Protein AF-A0A370X776-F1 (afdb_monomer)

Foldseek 3Di:
DDDDDDDDDDDDDDDDDDDDDDDDDDPDDPPPPPPDPPPPVAFLKQKEKEKEWAPPLADPVLQVVLQVVVLVVCCVLRVHDSVSYHYHYDHDYQQPDDAPRHGDGAIEIEIEIAPDDDPVSVVVVQVVCVVSRCVSRVDDPSRYYYYYDHDHQQGDDDPRDRGDDGDD

Solvent-accessible surface area (backbone atoms only — not comparable to full-atom values): 10683 Å² total; per-residue (Å²): 135,86,86,84,83,89,82,91,83,84,88,89,81,90,77,88,81,93,79,82,88,88,82,92,80,80,89,73,81,75,82,69,81,72,73,71,77,76,75,88,75,67,60,82,63,59,37,39,37,41,36,40,34,35,63,78,59,60,52,74,68,53,47,54,52,50,42,53,49,52,27,53,50,48,20,65,75,73,72,36,67,50,89,44,49,42,73,45,80,46,70,43,60,85,78,75,30,62,50,99,87,39,76,37,79,38,34,39,39,40,36,36,36,58,46,76,73,54,70,67,58,52,52,55,49,51,56,52,49,46,55,55,52,35,69,70,54,68,54,55,77,92,38,56,47,76,47,78,45,70,40,55,27,89,76,36,73,55,98,92,38,71,39,68,75,60,74,132

Radius of gyration: 28.21 Å; Cα contacts (8 Å, |Δi|>4): 209; chains: 1; bounding box: 45×65×86 Å

pLDDT: mean 79.6, std 25.47, range [28.72, 98.75]

InterPro domains:
  IPR014347 Tautomerase/MIF superfamily [G3DSA:3.30.429.10] (48-162)
  IPR014347 Tautomerase/MIF superfamily [SSF55331] (51-154)
  IPR028116 Tautomerase, cis-CaaD-like [PF14832] (47-164)

Mean predicted aligned error: 13.12 Å

Structure (mmCIF, N/CA/C/O backbone):
data_AF-A0A370X776-F1
#
_entry.id   AF-A0A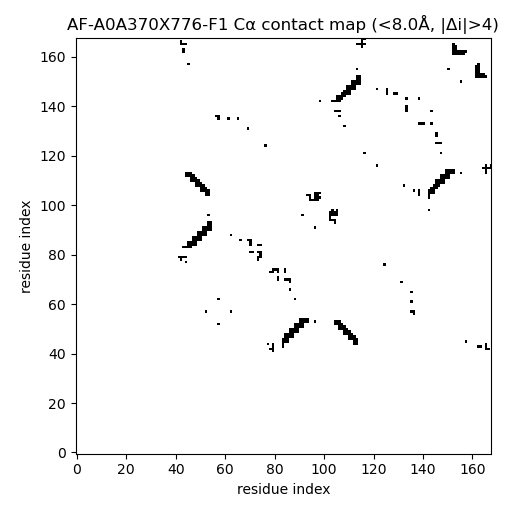370X776-F1
#
loop_
_atom_site.group_PDB
_atom_site.id
_atom_site.type_symbol
_atom_site.label_atom_id
_atom_site.label_alt_id
_atom_site.label_comp_id
_atom_site.label_asym_id
_atom_site.label_entity_id
_atom_site.label_seq_id
_atom_site.pdbx_PDB_ins_code
_atom_site.Cartn_x
_atom_site.Cartn_y
_atom_site.Cartn_z
_atom_site.occupancy
_atom_site.B_iso_or_equiv
_atom_site.auth_seq_id
_atom_site.auth_comp_id
_atom_site.auth_asym_id
_atom_site.auth_atom_id
_atom_site.pdbx_PDB_model_num
ATOM 1 N N . MET A 1 1 ? -25.642 -49.423 -23.364 1.00 42.34 1 MET A N 1
ATOM 2 C CA . MET A 1 1 ? -24.727 -50.567 -23.597 1.00 42.34 1 MET A CA 1
ATOM 3 C C . MET A 1 1 ? -24.922 -51.006 -25.042 1.00 42.34 1 MET A C 1
ATOM 5 O O . MET A 1 1 ? -26.083 -51.057 -25.430 1.00 42.34 1 MET A O 1
ATOM 9 N N . PRO A 1 2 ? -23.863 -51.198 -25.851 1.00 43.47 2 PRO A N 1
ATOM 10 C CA . PRO A 1 2 ? -22.648 -51.926 -25.489 1.00 43.47 2 PRO A CA 1
ATOM 11 C C . PRO A 1 2 ? -21.335 -51.132 -25.610 1.00 43.47 2 PRO A C 1
ATOM 13 O O . PRO A 1 2 ? -21.214 -50.166 -26.357 1.00 43.47 2 PRO A O 1
ATOM 16 N N . SER A 1 3 ? -20.369 -51.598 -24.825 1.00 38.94 3 SER A N 1
ATOM 17 C CA . SER A 1 3 ? -18.932 -51.312 -24.856 1.00 38.94 3 SER A CA 1
ATOM 18 C C . SER A 1 3 ? -18.238 -52.194 -25.902 1.00 38.94 3 SER A C 1
ATOM 20 O O . SER A 1 3 ? -18.734 -53.289 -26.114 1.00 38.94 3 SER A O 1
ATOM 22 N N . PHE A 1 4 ? -17.102 -51.768 -26.472 1.00 33.69 4 PHE A N 1
ATOM 23 C CA . PHE A 1 4 ? -15.927 -52.578 -26.904 1.00 33.69 4 PHE A CA 1
ATOM 24 C C . PHE A 1 4 ? -14.888 -51.593 -27.498 1.00 33.69 4 PHE A C 1
ATOM 26 O O . PHE A 1 4 ? -15.158 -50.943 -28.499 1.00 33.69 4 PHE A O 1
ATOM 33 N N . ILE A 1 5 ? -13.883 -51.146 -26.736 1.00 35.91 5 ILE A N 1
ATOM 34 C CA . ILE A 1 5 ? -12.495 -51.659 -26.633 1.00 35.91 5 ILE A CA 1
ATOM 35 C C . ILE A 1 5 ? -11.731 -51.742 -27.974 1.00 35.91 5 ILE A C 1
ATOM 37 O O . ILE A 1 5 ? -11.912 -52.662 -28.760 1.00 35.91 5 ILE A O 1
ATOM 41 N N . SER A 1 6 ? -10.848 -50.748 -28.147 1.00 40.94 6 SER A N 1
ATOM 42 C CA . SER A 1 6 ? -9.438 -50.780 -28.591 1.00 40.94 6 SER A CA 1
ATOM 43 C C . SER A 1 6 ? -8.870 -52.050 -29.245 1.00 40.94 6 SER A C 1
ATOM 45 O O . SER A 1 6 ? -8.855 -53.116 -28.636 1.00 40.94 6 SER A O 1
ATOM 47 N N . SER A 1 7 ? -8.201 -51.868 -30.391 1.00 35.97 7 SER A N 1
ATOM 48 C CA . S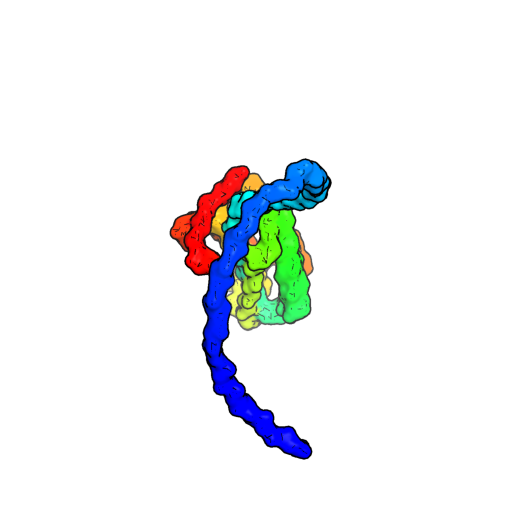ER A 1 7 ? -6.968 -52.596 -30.721 1.00 35.97 7 SER A CA 1
ATOM 49 C C . SER A 1 7 ? -6.197 -51.880 -31.835 1.00 35.97 7 SER A C 1
ATOM 51 O O . SER A 1 7 ? -6.649 -51.801 -32.974 1.00 35.97 7 SER A O 1
ATOM 53 N N . SER A 1 8 ? -5.005 -51.401 -31.495 1.00 44.62 8 SER A N 1
ATOM 54 C CA . SER A 1 8 ? -3.932 -50.962 -32.389 1.00 44.62 8 SER A CA 1
ATOM 55 C C . SER A 1 8 ? -3.355 -52.109 -33.236 1.00 44.62 8 SER A C 1
ATOM 57 O O . SER A 1 8 ? -3.397 -53.266 -32.818 1.00 44.62 8 SER A O 1
ATOM 59 N N . ARG A 1 9 ? -2.810 -51.758 -34.412 1.00 42.00 9 ARG A N 1
ATOM 60 C CA . ARG A 1 9 ? -1.732 -52.404 -35.206 1.00 42.00 9 ARG A CA 1
ATOM 61 C C . ARG A 1 9 ? -1.514 -51.497 -36.432 1.00 42.00 9 ARG A C 1
ATOM 63 O O . ARG A 1 9 ? -2.424 -51.352 -37.234 1.00 42.00 9 ARG A O 1
ATOM 70 N N . ASP A 1 10 ? -0.555 -50.584 -36.450 1.00 36.06 10 ASP A N 1
ATOM 71 C CA . ASP A 1 10 ? 0.900 -50.716 -36.582 1.00 36.06 10 ASP A CA 1
ATOM 72 C C . ASP A 1 10 ? 1.411 -50.949 -38.024 1.00 36.06 10 ASP A C 1
ATOM 74 O O . ASP A 1 10 ? 0.998 -51.875 -38.715 1.00 36.06 10 ASP A O 1
ATOM 78 N N . CYS A 1 11 ? 2.337 -50.057 -38.391 1.00 30.44 11 CYS A N 1
ATOM 79 C CA . CYS A 1 11 ? 3.413 -50.092 -39.386 1.00 30.44 11 CYS A CA 1
ATOM 80 C C . CYS A 1 11 ? 3.188 -50.427 -40.880 1.00 30.44 11 CYS A C 1
ATOM 82 O O . CYS A 1 11 ? 2.871 -51.546 -41.269 1.00 30.44 11 CYS A O 1
ATOM 84 N N . SER A 1 12 ? 3.662 -49.483 -41.711 1.00 32.06 12 SER A N 1
ATOM 85 C CA . SER A 1 12 ? 4.780 -49.623 -42.680 1.00 32.06 12 SER A CA 1
ATOM 86 C C . SER A 1 12 ? 4.450 -49.198 -44.117 1.00 32.06 12 SER A C 1
ATOM 88 O O . SER A 1 12 ? 3.421 -49.558 -44.675 1.00 32.06 12 SER A O 1
ATOM 90 N N . GLY A 1 13 ? 5.346 -48.413 -44.731 1.00 30.58 13 GLY A N 1
ATOM 91 C CA . GLY A 1 13 ? 5.191 -48.004 -46.130 1.00 30.58 13 GLY A CA 1
ATOM 92 C C . GLY A 1 13 ? 6.121 -46.887 -46.589 1.00 30.58 13 GLY A C 1
ATOM 93 O O . GLY A 1 13 ? 5.672 -45.848 -47.055 1.00 30.58 13 GLY A O 1
ATOM 94 N N . TRP A 1 14 ? 7.425 -47.099 -46.437 1.00 30.67 14 TRP A N 1
ATOM 95 C CA . TRP A 1 14 ? 8.496 -46.341 -47.085 1.00 30.67 14 TRP A CA 1
ATOM 96 C C . TRP A 1 14 ? 8.320 -46.382 -48.615 1.00 30.67 14 TRP A C 1
ATOM 98 O O . TRP A 1 14 ? 8.200 -47.479 -49.162 1.00 30.67 14 TRP A O 1
ATOM 108 N N . GLN A 1 15 ? 8.382 -45.235 -49.304 1.00 33.53 15 GLN A N 1
ATOM 109 C CA . GLN A 1 15 ? 9.176 -45.096 -50.532 1.00 33.53 15 GLN A CA 1
ATOM 110 C C . GLN A 1 15 ? 9.234 -43.660 -51.069 1.00 33.53 15 GLN A C 1
ATOM 112 O O . GLN A 1 15 ? 8.247 -42.955 -51.255 1.00 33.53 15 GLN A O 1
ATOM 117 N N . SER A 1 16 ? 10.480 -43.287 -51.329 1.00 39.81 16 SER A N 1
ATOM 118 C CA . SER A 1 16 ? 10.999 -42.220 -52.173 1.00 39.81 16 SER A CA 1
ATOM 119 C C . SER A 1 16 ? 10.200 -41.941 -53.448 1.00 39.81 16 SER A C 1
ATOM 121 O O . SER A 1 16 ? 9.843 -42.887 -54.143 1.00 39.81 16 SER A O 1
ATOM 123 N N . SER A 1 17 ? 10.102 -40.668 -53.854 1.00 35.53 17 SER A N 1
ATOM 124 C CA . SER A 1 17 ? 10.410 -40.240 -55.231 1.00 35.53 17 SER A CA 1
ATOM 125 C C . SER A 1 17 ? 10.428 -38.719 -55.372 1.00 35.53 17 SER A C 1
ATOM 127 O O . SER A 1 17 ? 9.421 -38.022 -55.401 1.00 35.53 17 SER A O 1
ATOM 129 N N . ARG A 1 18 ? 11.662 -38.249 -55.486 1.00 34.72 18 ARG A N 1
ATOM 130 C CA . ARG A 1 18 ? 12.161 -37.002 -56.055 1.00 34.72 18 ARG A CA 1
ATOM 131 C C . ARG A 1 18 ? 11.404 -36.582 -57.331 1.00 34.72 18 ARG A C 1
ATOM 133 O O . ARG A 1 18 ? 11.539 -37.244 -58.351 1.00 34.72 18 ARG A O 1
ATOM 140 N N . TRP A 1 19 ? 10.756 -35.418 -57.315 1.00 31.00 19 TRP A N 1
ATOM 141 C CA . TRP A 1 19 ? 10.478 -34.635 -58.526 1.00 31.00 19 TRP A CA 1
ATOM 142 C C . TRP A 1 19 ? 10.981 -33.204 -58.323 1.00 31.00 19 TRP A C 1
ATOM 144 O O . TRP A 1 19 ? 10.645 -32.534 -57.349 1.00 31.00 19 TRP A O 1
ATOM 154 N N . ARG A 1 20 ? 11.878 -32.768 -59.214 1.00 33.84 20 ARG A N 1
ATOM 155 C CA . ARG A 1 20 ? 12.442 -31.413 -59.241 1.00 33.84 20 ARG A CA 1
ATOM 156 C C . ARG A 1 20 ? 11.493 -30.460 -59.974 1.00 33.84 20 ARG A C 1
ATOM 158 O O . ARG A 1 20 ? 10.957 -30.816 -61.012 1.00 33.84 20 ARG A O 1
ATOM 165 N N . CYS A 1 21 ? 11.392 -29.251 -59.416 1.00 29.75 21 CYS A N 1
ATOM 166 C CA . CYS A 1 21 ? 11.245 -27.926 -60.041 1.00 29.75 21 CYS A CA 1
ATOM 167 C C . CYS A 1 21 ? 10.717 -27.843 -61.484 1.00 29.75 21 CYS A C 1
ATOM 169 O O . CYS A 1 21 ? 11.444 -28.225 -62.392 1.00 29.75 21 CYS A O 1
ATOM 171 N N . TRP A 1 22 ? 9.628 -27.089 -61.695 1.00 28.72 22 TRP A N 1
ATOM 172 C CA . TRP A 1 22 ? 9.686 -25.732 -62.276 1.00 28.72 22 TRP A CA 1
ATOM 173 C C . TRP A 1 22 ? 8.299 -25.063 -62.234 1.00 28.72 22 TRP A C 1
ATOM 175 O O . TRP A 1 22 ? 7.385 -25.507 -62.913 1.00 28.72 22 TRP A O 1
ATOM 185 N N . CYS A 1 23 ? 8.141 -23.988 -61.458 1.00 30.25 23 CYS A N 1
ATOM 186 C CA . CYS A 1 23 ? 7.296 -22.855 -61.852 1.00 30.25 23 CYS A CA 1
ATOM 187 C C . CYS A 1 23 ? 7.657 -21.638 -60.990 1.00 30.25 23 CYS A C 1
ATOM 189 O O . CYS A 1 23 ? 7.127 -21.418 -59.903 1.00 30.25 23 CYS A O 1
ATOM 191 N N . ARG A 1 24 ? 8.628 -20.853 -61.475 1.00 39.25 24 ARG A N 1
ATOM 192 C CA . ARG A 1 24 ? 8.784 -19.452 -61.077 1.00 39.25 24 ARG A CA 1
ATOM 193 C C . ARG A 1 24 ? 7.653 -18.674 -61.727 1.00 39.25 24 ARG A C 1
ATOM 195 O O . ARG A 1 24 ? 7.664 -18.527 -62.943 1.00 39.25 24 ARG A O 1
ATOM 202 N N . SER A 1 25 ? 6.733 -18.154 -60.929 1.00 40.53 25 SER A N 1
ATOM 203 C CA . SER A 1 25 ? 6.156 -16.806 -61.053 1.00 40.53 25 SER A CA 1
ATOM 204 C C . SER A 1 25 ? 4.945 -16.706 -60.125 1.00 40.53 25 SER A C 1
ATOM 206 O O . SER A 1 25 ? 4.133 -17.618 -60.075 1.00 40.53 25 SER A O 1
ATOM 208 N N . HIS A 1 26 ? 4.844 -15.586 -59.405 1.00 33.06 26 HIS A N 1
ATOM 209 C CA . HIS A 1 26 ? 3.796 -15.241 -58.428 1.00 33.06 26 HIS A CA 1
ATOM 210 C C . HIS A 1 26 ? 3.993 -15.746 -56.991 1.00 33.06 26 HIS A C 1
ATOM 212 O O . HIS A 1 26 ? 3.108 -16.330 -56.377 1.00 33.06 26 HIS A O 1
ATOM 218 N N . CYS A 1 27 ? 5.128 -15.379 -56.385 1.00 34.38 27 CYS A N 1
ATOM 219 C CA . CYS A 1 27 ? 5.165 -15.159 -54.937 1.00 34.38 27 CYS A CA 1
ATOM 220 C C . CYS A 1 27 ? 4.479 -13.809 -54.658 1.00 34.38 27 CYS A C 1
ATOM 222 O O . CYS A 1 27 ? 5.127 -12.763 -54.583 1.00 34.38 27 CYS A O 1
ATOM 224 N N . ALA A 1 28 ? 3.144 -13.814 -54.629 1.00 37.69 28 ALA A N 1
ATOM 225 C CA . ALA A 1 28 ? 2.367 -12.664 -54.197 1.00 37.69 28 ALA A CA 1
ATOM 226 C C . ALA A 1 28 ? 2.657 -12.431 -52.710 1.00 37.69 28 ALA A C 1
ATOM 228 O O . ALA A 1 28 ? 2.363 -13.271 -51.860 1.00 37.69 28 ALA A O 1
ATOM 229 N N . ARG A 1 29 ? 3.285 -11.285 -52.426 1.00 37.94 29 ARG A N 1
ATOM 230 C CA . ARG A 1 29 ? 3.503 -10.736 -51.089 1.00 37.94 29 ARG A CA 1
ATOM 231 C C . ARG A 1 29 ? 2.167 -10.671 -50.349 1.00 37.94 29 ARG A C 1
ATOM 233 O O . ARG A 1 29 ? 1.429 -9.701 -50.489 1.00 37.94 29 ARG A O 1
ATOM 240 N N . GLN A 1 30 ? 1.874 -11.670 -49.526 1.00 42.72 30 GLN A N 1
ATOM 241 C CA . GLN A 1 30 ? 0.954 -11.467 -48.420 1.00 42.72 30 GLN A CA 1
ATOM 242 C C . GLN A 1 30 ? 1.703 -10.632 -47.385 1.00 42.72 30 GLN A C 1
ATOM 244 O O . GLN A 1 30 ? 2.598 -11.114 -46.691 1.00 42.72 30 GLN A O 1
ATOM 249 N N . GLY A 1 31 ? 1.374 -9.340 -47.356 1.00 40.31 31 GLY A N 1
ATOM 250 C CA . GLY A 1 31 ? 1.750 -8.407 -46.303 1.00 40.31 31 GLY A CA 1
ATOM 251 C C . GLY A 1 31 ? 1.060 -8.790 -44.999 1.00 40.31 31 GLY A C 1
ATOM 252 O O . GLY A 1 31 ? 0.160 -8.101 -44.538 1.00 40.31 31 GLY A O 1
ATOM 253 N N . GLY A 1 32 ? 1.475 -9.909 -44.410 1.00 36.16 32 GLY A N 1
ATOM 254 C CA . GLY A 1 32 ? 1.275 -10.150 -42.996 1.00 36.16 32 GLY A CA 1
ATOM 255 C C . GLY A 1 32 ? 2.204 -9.201 -42.261 1.00 36.16 32 GLY A C 1
ATOM 256 O O . GLY A 1 32 ? 3.423 -9.371 -42.317 1.00 36.16 32 GLY A O 1
ATOM 257 N N . SER A 1 33 ? 1.641 -8.181 -41.614 1.00 44.53 33 SER A N 1
ATOM 258 C CA . SER A 1 33 ? 2.352 -7.417 -40.594 1.00 44.53 33 SER A CA 1
ATOM 259 C C . SER A 1 33 ? 2.865 -8.424 -39.567 1.00 44.53 33 SER A C 1
ATOM 261 O O . SER A 1 33 ? 2.112 -8.898 -38.715 1.00 44.53 33 SER A O 1
ATOM 263 N N . ARG A 1 34 ? 4.139 -8.822 -39.685 1.00 43.25 34 ARG A N 1
ATOM 264 C CA . ARG A 1 34 ? 4.851 -9.426 -38.565 1.00 43.25 34 ARG A CA 1
ATOM 265 C C . ARG A 1 34 ? 4.820 -8.355 -37.497 1.00 43.25 34 ARG A C 1
ATOM 267 O O . ARG A 1 34 ? 5.584 -7.393 -37.573 1.00 43.25 34 ARG A O 1
ATOM 274 N N . LYS A 1 35 ? 3.924 -8.508 -36.522 1.00 45.12 35 LYS A N 1
ATOM 275 C CA . LYS A 1 35 ? 4.114 -7.846 -35.241 1.00 45.12 35 LYS A CA 1
ATOM 276 C C . LYS A 1 35 ? 5.540 -8.196 -34.831 1.00 45.12 35 LYS A C 1
ATOM 278 O O . LYS A 1 35 ? 5.890 -9.376 -34.763 1.00 45.12 35 LYS A O 1
ATOM 283 N N . ARG A 1 36 ? 6.380 -7.169 -34.704 1.00 33.09 36 ARG A N 1
ATOM 284 C CA . ARG A 1 36 ? 7.694 -7.326 -34.088 1.00 33.09 36 ARG A CA 1
ATOM 285 C C . ARG A 1 36 ? 7.459 -8.038 -32.750 1.00 33.09 36 ARG A C 1
ATOM 287 O O . ARG A 1 36 ? 6.450 -7.719 -32.110 1.00 33.09 36 ARG A O 1
ATOM 294 N N . PRO A 1 37 ? 8.304 -9.004 -32.354 1.00 37.53 37 PRO A N 1
ATOM 295 C CA . PRO A 1 37 ? 8.307 -9.449 -30.969 1.00 37.53 37 PRO A CA 1
ATOM 296 C C . PRO A 1 37 ? 8.355 -8.184 -30.114 1.00 37.53 37 PRO A C 1
ATOM 298 O O . PRO A 1 37 ? 9.154 -7.291 -30.407 1.00 37.53 37 PRO A O 1
ATOM 301 N N . VAL A 1 38 ? 7.438 -8.054 -29.156 1.00 47.06 38 VAL A N 1
ATOM 302 C CA . VAL A 1 38 ? 7.627 -7.069 -28.092 1.00 47.06 38 VAL A CA 1
ATOM 303 C C . VAL A 1 38 ? 8.976 -7.436 -27.490 1.00 47.06 38 VAL A C 1
ATOM 305 O O . VAL A 1 38 ? 9.169 -8.590 -27.110 1.00 47.06 38 VAL A O 1
ATOM 308 N N . GLU A 1 39 ? 9.941 -6.525 -27.555 1.00 43.16 39 GLU A N 1
ATOM 309 C CA . GLU A 1 39 ? 11.198 -6.719 -26.847 1.00 43.16 39 GLU A CA 1
ATOM 310 C C . GLU A 1 39 ? 10.820 -6.864 -25.374 1.00 43.16 39 GLU A C 1
ATOM 312 O O . GLU A 1 39 ? 10.218 -5.963 -24.793 1.00 43.16 39 GLU A O 1
ATOM 317 N N . ASP A 1 40 ? 11.082 -8.045 -24.818 1.00 43.72 40 ASP A N 1
ATOM 318 C CA . ASP A 1 40 ? 10.713 -8.492 -23.468 1.00 43.72 40 ASP A CA 1
ATOM 319 C C . ASP A 1 40 ? 11.568 -7.790 -22.391 1.00 43.72 40 ASP A C 1
ATOM 321 O O . ASP A 1 40 ? 11.996 -8.381 -21.409 1.00 43.72 40 ASP A O 1
ATOM 325 N N . GLY A 1 41 ? 11.890 -6.516 -22.628 1.00 41.34 41 GLY A N 1
ATOM 326 C CA . GLY A 1 41 ? 12.586 -5.607 -21.723 1.00 41.34 41 GLY A CA 1
ATOM 327 C C . GLY A 1 41 ? 11.600 -4.722 -20.968 1.00 41.34 41 GLY A C 1
ATOM 328 O O . GLY A 1 41 ? 11.888 -3.555 -20.721 1.00 41.34 41 GLY A O 1
ATOM 329 N N . GLY A 1 42 ? 10.404 -5.244 -20.680 1.00 45.31 42 GLY A N 1
ATOM 330 C CA . GLY A 1 42 ? 9.486 -4.614 -19.744 1.00 45.31 42 GLY A CA 1
ATOM 331 C C . GLY A 1 42 ? 10.100 -4.694 -18.355 1.00 45.31 42 GLY A C 1
ATOM 332 O O . GLY A 1 42 ? 10.408 -5.778 -17.872 1.00 45.31 42 GLY A O 1
ATOM 333 N N . ASP A 1 43 ? 10.312 -3.534 -17.756 1.00 54.84 43 ASP A N 1
ATOM 334 C CA . ASP A 1 43 ? 10.899 -3.333 -16.440 1.00 54.84 43 ASP A CA 1
ATOM 335 C C . ASP A 1 43 ? 10.176 -4.212 -15.395 1.00 54.84 43 ASP A C 1
ATOM 337 O O . ASP A 1 43 ? 9.061 -3.881 -15.001 1.00 54.84 43 ASP A O 1
ATOM 341 N N . ILE A 1 44 ? 10.755 -5.358 -14.991 1.00 57.47 44 ILE A N 1
ATOM 342 C CA . ILE A 1 44 ? 10.084 -6.363 -14.134 1.00 57.47 44 ILE A CA 1
ATOM 343 C C . ILE A 1 44 ? 9.935 -5.883 -12.693 1.00 57.47 44 ILE A C 1
ATOM 345 O O . ILE A 1 44 ? 10.626 -6.365 -11.803 1.00 57.47 44 ILE A O 1
ATOM 349 N N . ASP A 1 45 ? 9.108 -4.866 -12.443 1.00 65.88 45 ASP A N 1
ATOM 350 C CA . ASP A 1 45 ? 8.831 -4.401 -11.086 1.00 65.88 45 ASP A CA 1
ATOM 351 C C . ASP A 1 45 ? 7.850 -5.352 -10.411 1.00 65.88 45 ASP A C 1
ATOM 353 O O . ASP A 1 45 ? 6.783 -5.639 -10.954 1.00 65.88 45 ASP A O 1
ATOM 357 N N . VAL A 1 46 ? 8.230 -5.830 -9.227 1.00 76.00 46 VAL A N 1
ATOM 358 C CA . VAL A 1 46 ? 7.474 -6.822 -8.457 1.00 76.00 46 VAL A CA 1
ATOM 359 C C . VAL A 1 46 ? 6.990 -6.175 -7.165 1.00 76.00 46 VAL A C 1
ATOM 361 O O . VAL A 1 46 ? 7.573 -6.392 -6.096 1.00 76.00 46 VAL A O 1
ATOM 364 N N . PRO A 1 47 ? 5.970 -5.307 -7.235 1.00 93.69 47 PRO A N 1
ATOM 365 C CA . PRO A 1 47 ? 5.490 -4.601 -6.067 1.00 93.69 47 PRO 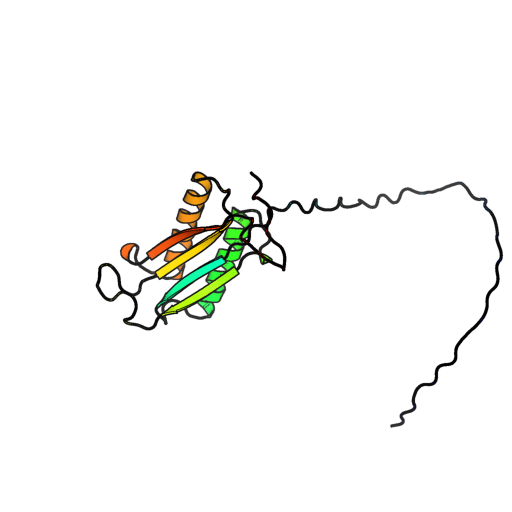A CA 1
ATOM 366 C C . PRO A 1 47 ? 4.656 -5.525 -5.180 1.00 93.69 47 PRO A C 1
ATOM 368 O O . PRO A 1 47 ? 3.657 -6.110 -5.609 1.00 93.69 47 PRO A O 1
ATOM 371 N N . LEU A 1 48 ? 5.028 -5.591 -3.903 1.00 96.69 48 LEU A N 1
ATOM 372 C CA . LEU A 1 48 ? 4.214 -6.210 -2.863 1.00 96.69 48 LEU A CA 1
ATOM 373 C C . LEU A 1 48 ? 3.689 -5.136 -1.916 1.00 96.69 48 LEU A C 1
ATOM 375 O O . LEU A 1 48 ? 4.431 -4.525 -1.147 1.00 96.69 48 LEU A O 1
ATOM 379 N N . TYR A 1 49 ? 2.377 -4.958 -1.938 1.00 98.56 49 TYR A N 1
ATOM 380 C CA . TYR A 1 49 ? 1.647 -4.153 -0.977 1.00 98.56 49 TYR A CA 1
ATOM 381 C C . TYR A 1 49 ? 1.253 -5.007 0.223 1.00 98.56 49 TYR A C 1
ATOM 383 O O . TYR A 1 49 ? 0.529 -5.990 0.080 1.00 98.56 49 TYR A O 1
ATOM 391 N N . THR A 1 50 ? 1.670 -4.597 1.416 1.00 98.75 50 THR A N 1
ATOM 392 C CA . THR A 1 50 ? 1.172 -5.144 2.681 1.00 98.75 50 THR A CA 1
ATOM 393 C C . THR A 1 50 ? 0.383 -4.068 3.407 1.00 98.75 50 THR A C 1
ATOM 395 O O . THR A 1 50 ? 0.931 -3.024 3.759 1.00 98.75 50 THR A O 1
ATOM 398 N N . LEU A 1 51 ? -0.907 -4.320 3.614 1.00 98.75 51 LEU A N 1
ATOM 399 C CA . LEU A 1 51 ? -1.812 -3.424 4.320 1.00 98.75 51 LEU A CA 1
ATOM 400 C C . LEU A 1 51 ? -2.163 -4.051 5.661 1.00 98.75 51 LEU A C 1
ATOM 402 O O . LEU A 1 51 ? -2.709 -5.153 5.701 1.00 98.75 51 LEU A O 1
ATOM 406 N N . VAL A 1 52 ? -1.857 -3.345 6.742 1.00 98.69 52 VAL A N 1
ATOM 407 C CA . VAL A 1 52 ? -2.151 -3.765 8.109 1.00 98.69 52 VAL A CA 1
ATOM 408 C C . VAL A 1 52 ? -3.237 -2.858 8.671 1.00 98.69 52 VAL A C 1
ATOM 410 O O . VAL A 1 52 ? -3.058 -1.643 8.727 1.00 98.69 52 VAL A O 1
ATOM 413 N N . THR A 1 53 ? -4.368 -3.433 9.073 1.00 98.56 53 THR A N 1
ATOM 414 C CA . THR A 1 53 ? -5.507 -2.680 9.626 1.00 98.56 53 THR A CA 1
ATOM 415 C C . THR A 1 53 ? -6.144 -3.413 10.798 1.00 98.56 53 THR A C 1
ATOM 417 O O . THR A 1 53 ? -6.012 -4.628 10.927 1.00 98.56 53 THR A O 1
ATOM 420 N N . GLN A 1 54 ? -6.888 -2.709 11.646 1.00 98.19 54 GLN A N 1
ATOM 421 C CA . GLN A 1 54 ? -7.696 -3.368 12.666 1.00 98.19 54 GLN A CA 1
ATOM 422 C C . GLN A 1 54 ? -8.810 -4.203 12.008 1.00 98.19 54 GLN A C 1
ATOM 424 O O . GLN A 1 54 ? -9.417 -3.805 11.009 1.00 98.19 54 GLN A O 1
ATOM 429 N N . LYS A 1 55 ? -9.129 -5.368 12.580 1.00 97.94 55 LYS A N 1
ATOM 430 C CA . LYS A 1 55 ? -10.290 -6.165 12.160 1.00 97.94 55 LYS A CA 1
ATOM 431 C C . LYS A 1 55 ? -11.553 -5.307 12.207 1.00 97.94 55 LYS A C 1
ATOM 433 O O . LYS A 1 55 ? -11.884 -4.741 13.246 1.00 97.94 55 LYS A O 1
ATOM 438 N N . GLY A 1 56 ? -12.274 -5.273 11.088 1.00 96.19 56 GLY A N 1
ATOM 439 C CA . GLY A 1 56 ? -13.496 -4.484 10.923 1.00 96.19 56 GLY A CA 1
ATOM 440 C C . GLY A 1 56 ? -13.302 -3.153 10.193 1.00 96.19 56 GLY A C 1
ATOM 441 O O . GLY A 1 56 ? -14.296 -2.609 9.727 1.00 96.19 56 GLY A O 1
ATOM 442 N N . THR A 1 57 ? -12.067 -2.663 10.014 1.00 97.44 57 THR A N 1
ATOM 443 C CA . THR A 1 57 ? -11.802 -1.443 9.225 1.00 97.44 57 THR A CA 1
ATOM 444 C C . THR A 1 57 ? -12.153 -1.639 7.749 1.00 97.44 57 THR A C 1
ATOM 446 O O . THR A 1 57 ? -12.813 -0.798 7.148 1.00 97.44 57 THR A O 1
ATOM 449 N N . LEU A 1 58 ? -11.736 -2.764 7.161 1.00 97.94 58 LEU A N 1
ATOM 450 C CA . LEU A 1 58 ? -12.041 -3.126 5.778 1.00 97.94 58 LEU A CA 1
ATOM 451 C C . LEU A 1 58 ? -12.737 -4.487 5.743 1.00 97.94 58 LEU A C 1
ATOM 453 O O . LEU A 1 58 ? -12.155 -5.502 6.137 1.00 97.94 58 LEU A O 1
ATOM 457 N N . ASP A 1 59 ? -13.967 -4.527 5.231 1.00 97.69 59 ASP A N 1
ATOM 458 C CA . ASP A 1 59 ? -14.622 -5.791 4.894 1.00 97.69 59 ASP A CA 1
ATOM 459 C C . ASP A 1 59 ? -14.009 -6.423 3.628 1.00 97.69 59 ASP A C 1
ATOM 461 O O . ASP A 1 59 ? -13.190 -5.820 2.929 1.00 97.69 59 ASP A O 1
ATOM 465 N N . GLN A 1 60 ? -14.400 -7.658 3.301 1.00 97.69 60 GLN A N 1
ATOM 466 C CA . GLN A 1 60 ? -13.844 -8.357 2.136 1.00 97.69 60 GLN A CA 1
ATOM 467 C C . GLN A 1 60 ? -14.128 -7.654 0.802 1.00 97.69 60 GLN A C 1
ATOM 469 O O . GLN A 1 60 ? -13.298 -7.689 -0.108 1.00 97.69 60 GLN A O 1
ATOM 474 N N . ALA A 1 61 ? -15.276 -6.986 0.670 1.00 98.31 61 ALA A N 1
ATOM 475 C CA . ALA A 1 61 ? -15.612 -6.263 -0.548 1.00 98.31 61 ALA A CA 1
ATOM 476 C C . ALA A 1 61 ? -14.756 -4.992 -0.691 1.00 98.31 61 ALA A C 1
ATOM 478 O O . ALA A 1 61 ? -14.302 -4.674 -1.789 1.00 98.31 61 ALA A O 1
ATOM 479 N N . ALA A 1 62 ? -14.499 -4.283 0.409 1.00 98.31 62 ALA A N 1
ATOM 480 C CA . ALA A 1 62 ? -13.607 -3.135 0.475 1.00 98.31 62 ALA A CA 1
ATOM 481 C C . ALA A 1 62 ? -12.160 -3.540 0.182 1.00 98.31 62 ALA A C 1
ATOM 483 O O . ALA A 1 62 ? -11.518 -2.896 -0.646 1.00 98.31 62 ALA A O 1
ATOM 484 N N . LYS A 1 63 ? -11.685 -4.654 0.756 1.00 98.75 63 LYS A N 1
ATOM 485 C CA . LYS A 1 63 ? -10.367 -5.231 0.446 1.00 98.75 63 LYS A CA 1
ATOM 486 C C . LYS A 1 63 ? -10.221 -5.540 -1.042 1.00 98.75 63 LYS A C 1
ATOM 488 O O . LYS A 1 63 ? -9.245 -5.122 -1.656 1.00 98.75 63 LYS A O 1
ATOM 493 N N . ALA A 1 64 ? -11.214 -6.189 -1.652 1.00 98.69 64 ALA A N 1
ATOM 494 C CA . ALA A 1 64 ? -11.193 -6.496 -3.082 1.00 98.69 64 ALA A CA 1
ATOM 495 C C . ALA A 1 64 ? -11.180 -5.234 -3.966 1.00 98.69 64 ALA A C 1
ATOM 497 O O . ALA A 1 64 ? -10.442 -5.175 -4.952 1.00 98.69 64 ALA A O 1
ATOM 498 N N . ARG A 1 65 ? -11.966 -4.204 -3.613 1.00 98.69 65 ARG A N 1
ATOM 499 C CA . ARG A 1 65 ? -11.961 -2.914 -4.327 1.00 98.69 65 ARG A CA 1
ATOM 500 C C . ARG A 1 65 ? -10.609 -2.213 -4.215 1.00 98.69 65 ARG A C 1
ATOM 502 O O . ARG A 1 65 ? -10.074 -1.789 -5.236 1.00 98.69 65 ARG A O 1
ATOM 509 N N . LEU A 1 66 ? -10.057 -2.133 -3.005 1.00 98.69 66 LEU A N 1
ATOM 510 C CA . LEU A 1 66 ? -8.772 -1.486 -2.753 1.00 98.69 66 LEU A CA 1
ATOM 511 C C . LEU A 1 66 ? -7.624 -2.226 -3.446 1.00 98.69 66 LEU A C 1
ATOM 513 O O . LEU A 1 66 ? -6.796 -1.584 -4.081 1.00 98.69 66 LEU A O 1
ATOM 517 N N . ALA A 1 67 ? -7.609 -3.562 -3.410 1.00 98.75 67 ALA A N 1
ATOM 518 C CA . ALA A 1 67 ? -6.620 -4.355 -4.136 1.00 98.75 67 ALA A CA 1
ATOM 519 C C . ALA A 1 67 ? -6.645 -4.043 -5.637 1.00 98.75 67 ALA A C 1
ATOM 521 O O . ALA A 1 67 ? -5.617 -3.709 -6.214 1.00 98.75 67 ALA A O 1
ATOM 522 N N . LYS A 1 68 ? -7.832 -4.048 -6.259 1.00 98.69 68 LYS A N 1
ATOM 523 C CA . LYS A 1 68 ? -7.977 -3.716 -7.683 1.00 98.69 68 LYS A CA 1
ATOM 524 C C . LYS A 1 68 ? -7.518 -2.289 -8.001 1.00 98.69 68 LYS A C 1
ATOM 526 O O . LYS A 1 68 ? -6.902 -2.063 -9.044 1.00 98.69 68 LYS A O 1
ATOM 531 N N . GLN A 1 69 ? -7.827 -1.338 -7.120 1.00 98.69 69 GLN A N 1
ATOM 532 C CA . GLN A 1 69 ? -7.412 0.053 -7.270 1.00 98.69 69 GLN A CA 1
ATOM 533 C C . GLN A 1 69 ? -5.888 0.192 -7.193 1.00 98.69 69 GLN A C 1
ATOM 535 O O . GLN A 1 69 ? -5.309 0.801 -8.086 1.00 98.69 69 GLN A O 1
ATOM 540 N N . LEU A 1 70 ? -5.240 -0.411 -6.191 1.00 98.56 70 LEU A N 1
ATOM 541 C CA . LEU A 1 70 ? -3.782 -0.395 -6.034 1.00 98.56 70 LEU A CA 1
ATOM 542 C C . LEU A 1 70 ? -3.073 -1.083 -7.202 1.00 98.56 70 LEU A C 1
ATOM 544 O O . LEU A 1 70 ? -2.116 -0.531 -7.733 1.00 98.56 70 LEU A O 1
ATOM 548 N N . THR A 1 71 ? -3.573 -2.238 -7.650 1.00 98.31 71 THR A N 1
ATOM 549 C CA . THR A 1 71 ? -3.050 -2.945 -8.827 1.00 98.31 71 THR A CA 1
ATOM 550 C C . THR A 1 71 ? -3.105 -2.081 -10.083 1.00 98.31 71 THR A C 1
ATOM 552 O O . THR A 1 71 ? -2.115 -1.985 -10.802 1.00 98.31 71 THR A O 1
ATOM 555 N N . SER A 1 72 ? -4.244 -1.433 -10.343 1.00 98.00 72 SER A N 1
ATOM 556 C CA . SER A 1 72 ? -4.401 -0.579 -11.530 1.00 98.00 72 SER A CA 1
ATOM 557 C C . SER A 1 72 ? -3.506 0.656 -11.434 1.00 98.00 72 SER A C 1
ATOM 559 O O . SER A 1 72 ? -2.760 0.945 -12.363 1.00 98.00 72 SER A O 1
ATOM 561 N N . PHE A 1 73 ? -3.517 1.321 -10.276 1.00 98.00 73 PHE A N 1
ATOM 562 C CA . PHE A 1 73 ? -2.691 2.492 -10.006 1.00 98.00 73 PHE A CA 1
ATOM 563 C C . PHE A 1 73 ? -1.198 2.193 -10.170 1.00 98.00 73 PHE A C 1
ATOM 565 O O . PHE A 1 73 ? -0.509 2.933 -10.863 1.00 98.00 73 PHE A O 1
ATOM 572 N N . HIS A 1 74 ? -0.690 1.113 -9.571 1.00 96.31 74 HIS A N 1
ATOM 573 C CA . HIS A 1 74 ? 0.733 0.793 -9.654 1.00 96.31 74 HIS A CA 1
ATOM 574 C C . HIS A 1 74 ? 1.142 0.441 -11.085 1.00 96.31 74 HIS A C 1
ATOM 576 O O . HIS A 1 74 ? 2.156 0.938 -11.563 1.00 96.31 74 HIS A O 1
ATOM 582 N N . ALA A 1 75 ? 0.341 -0.372 -11.782 1.00 94.19 75 ALA A N 1
ATOM 583 C CA . ALA A 1 75 ? 0.591 -0.726 -13.176 1.00 94.19 75 ALA A CA 1
ATOM 584 C C . ALA A 1 75 ? 0.689 0.517 -14.076 1.00 94.19 75 ALA A C 1
ATOM 586 O O . ALA A 1 75 ? 1.607 0.625 -14.885 1.00 94.19 75 ALA A O 1
ATOM 587 N N . GLU A 1 76 ? -0.218 1.481 -13.900 1.00 95.38 76 GLU A N 1
ATOM 588 C CA . GLU A 1 76 ? -0.211 2.746 -14.641 1.00 95.38 76 GLU A CA 1
ATOM 589 C C . GLU A 1 76 ? 0.964 3.651 -14.249 1.00 95.38 76 GLU A C 1
ATOM 591 O O . GLU A 1 76 ? 1.602 4.237 -15.121 1.00 95.38 76 GLU A O 1
ATOM 596 N N . TYR A 1 77 ? 1.267 3.753 -12.953 1.00 94.69 77 TYR A N 1
ATOM 597 C CA . TYR A 1 77 ? 2.306 4.642 -12.430 1.00 94.69 77 TYR A CA 1
ATOM 598 C C . TYR A 1 77 ? 3.725 4.152 -12.761 1.00 94.69 77 TYR A C 1
ATOM 600 O O . TYR A 1 77 ? 4.594 4.961 -13.080 1.00 94.69 77 TYR A O 1
ATOM 608 N N . ALA A 1 78 ? 3.953 2.836 -12.699 1.00 90.56 78 ALA A N 1
ATOM 609 C CA . ALA A 1 78 ? 5.251 2.201 -12.938 1.00 90.56 78 ALA A CA 1
ATOM 610 C C . ALA A 1 78 ? 5.432 1.682 -14.375 1.00 90.56 78 ALA A C 1
ATOM 612 O O . ALA A 1 78 ? 6.539 1.309 -14.752 1.00 90.56 78 ALA A O 1
ATOM 613 N N . GLY A 1 79 ? 4.363 1.630 -15.177 1.00 89.69 79 GLY A N 1
ATOM 614 C CA . GLY A 1 79 ? 4.410 1.103 -16.543 1.00 89.69 79 GLY A CA 1
ATOM 615 C C . GLY A 1 79 ? 4.568 -0.420 -16.619 1.00 89.69 79 GLY A C 1
ATOM 616 O O . GLY A 1 79 ? 5.148 -0.923 -17.581 1.00 89.69 79 GLY A O 1
ATOM 617 N N . VAL A 1 80 ? 4.058 -1.156 -15.626 1.00 86.56 80 VAL A N 1
ATOM 618 C CA . VAL A 1 80 ? 4.210 -2.618 -15.516 1.00 86.56 80 VAL A CA 1
ATOM 619 C C . VAL A 1 80 ? 2.886 -3.369 -15.705 1.00 86.56 80 VAL A C 1
ATOM 621 O O . VAL A 1 80 ? 1.814 -2.817 -15.450 1.00 86.56 80 VAL A O 1
ATOM 624 N N . PRO A 1 81 ? 2.907 -4.642 -16.139 1.00 89.69 81 PRO A N 1
ATOM 625 C CA . PRO A 1 81 ? 1.725 -5.496 -16.173 1.00 89.69 81 PRO A CA 1
ATOM 626 C C . PRO A 1 81 ? 1.027 -5.629 -14.810 1.00 89.69 81 PRO A C 1
ATOM 628 O O . PRO A 1 81 ? 1.654 -5.860 -13.779 1.00 89.69 81 PRO A O 1
ATOM 631 N N . GLN A 1 82 ? -0.309 -5.577 -14.808 1.00 93.12 82 GLN A N 1
ATOM 632 C CA . GLN A 1 82 ? -1.112 -5.698 -13.580 1.00 93.12 82 GLN A CA 1
ATOM 633 C C . GLN A 1 82 ? -0.887 -7.013 -12.822 1.00 93.12 82 GLN A C 1
ATOM 635 O O . GLN A 1 82 ? -1.012 -7.047 -11.602 1.00 93.12 82 GLN A O 1
ATOM 640 N N . ASN A 1 83 ? -0.570 -8.100 -13.527 1.00 90.31 83 ASN A N 1
ATOM 641 C CA . ASN A 1 83 ? -0.357 -9.416 -12.926 1.00 90.31 83 ASN A CA 1
ATOM 642 C C . ASN A 1 83 ? 0.961 -9.540 -12.144 1.0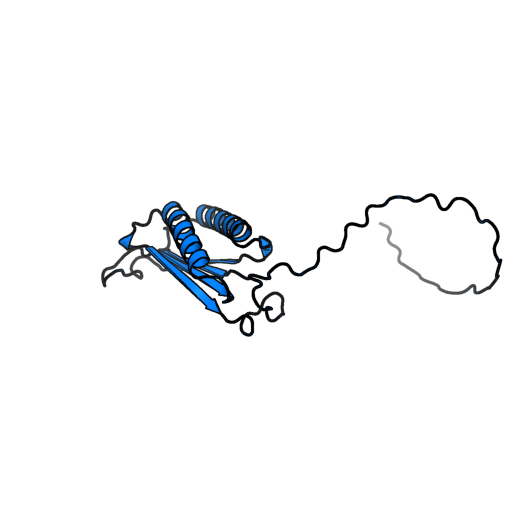0 90.31 83 ASN A C 1
ATOM 644 O O . ASN A 1 83 ? 1.185 -10.595 -11.561 1.00 90.31 83 ASN A O 1
ATOM 648 N N . TRP A 1 84 ? 1.809 -8.509 -12.135 1.00 89.94 84 TRP A N 1
ATOM 649 C CA . TRP A 1 84 ? 2.998 -8.435 -11.276 1.00 89.94 84 TRP A CA 1
ATOM 650 C C . TRP A 1 84 ? 2.718 -7.750 -9.934 1.00 89.94 84 TRP A C 1
ATOM 652 O O . TRP A 1 84 ? 3.562 -7.760 -9.044 1.00 89.94 84 TRP A O 1
ATOM 662 N N . VAL A 1 85 ? 1.531 -7.154 -9.763 1.00 94.62 85 VAL A N 1
ATOM 663 C CA . VAL A 1 85 ? 1.185 -6.440 -8.533 1.00 94.62 85 VAL A CA 1
ATOM 664 C C . VAL A 1 85 ? 0.521 -7.366 -7.527 1.00 94.62 85 VAL A C 1
ATOM 666 O O . VAL A 1 85 ? -0.570 -7.885 -7.767 1.00 94.62 85 VAL A O 1
ATOM 669 N N . HIS A 1 86 ? 1.136 -7.485 -6.352 1.00 96.25 86 HIS A N 1
ATOM 670 C CA . HIS A 1 86 ? 0.631 -8.293 -5.246 1.00 96.25 86 HIS A CA 1
ATOM 671 C C . HIS A 1 86 ? 0.108 -7.408 -4.123 1.00 96.25 86 HIS A C 1
ATOM 673 O O . HIS A 1 86 ? 0.744 -6.428 -3.737 1.00 96.25 86 HIS A O 1
ATOM 679 N N . VAL A 1 87 ? -1.048 -7.768 -3.564 1.00 98.56 87 VAL A N 1
ATOM 680 C CA . VAL A 1 87 ? -1.664 -7.052 -2.440 1.00 98.56 87 VAL A CA 1
ATOM 681 C C . VAL A 1 87 ? -2.068 -8.052 -1.365 1.00 98.56 87 VAL A C 1
ATOM 683 O O . VAL A 1 87 ? -2.850 -8.968 -1.617 1.00 98.56 87 VAL A O 1
ATOM 686 N N . VAL A 1 88 ? -1.554 -7.857 -0.155 1.00 98.56 88 VAL A N 1
ATOM 687 C CA . VAL A 1 88 ? -1.823 -8.690 1.017 1.00 98.56 88 VAL A CA 1
ATOM 688 C C . VAL A 1 88 ? -2.399 -7.823 2.128 1.00 98.56 88 VAL A C 1
ATOM 690 O O . VAL A 1 88 ? -1.855 -6.775 2.468 1.00 98.56 88 VAL A O 1
ATOM 693 N N . PHE A 1 89 ? -3.495 -8.292 2.721 1.00 98.75 89 PHE A N 1
ATOM 694 C CA . PHE A 1 89 ? -4.107 -7.679 3.897 1.00 98.75 89 PHE A CA 1
ATOM 695 C C . PHE A 1 89 ? -3.786 -8.501 5.140 1.00 98.75 89 PHE A C 1
ATOM 697 O O . 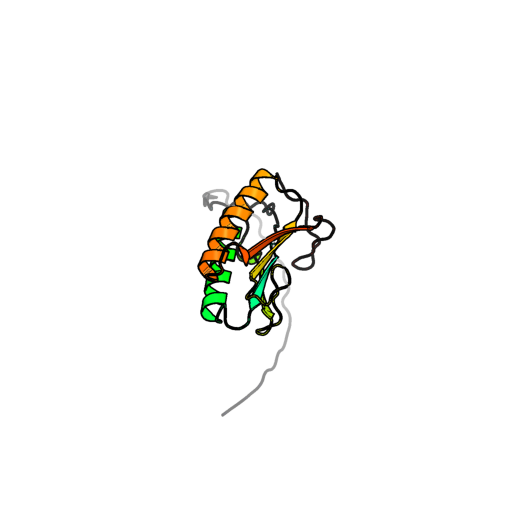PHE A 1 89 ? -3.968 -9.719 5.144 1.00 98.75 89 PHE A O 1
ATOM 704 N N . GLN A 1 90 ? -3.370 -7.827 6.203 1.00 98.44 90 GLN A N 1
ATOM 705 C CA . GLN A 1 90 ? -3.157 -8.397 7.525 1.00 98.44 90 GLN A CA 1
ATOM 706 C C . GLN A 1 90 ? -4.036 -7.646 8.521 1.00 98.44 90 GLN A C 1
ATOM 708 O O . GLN A 1 90 ? -3.997 -6.419 8.584 1.00 98.44 90 GLN A O 1
ATOM 713 N N . ASP A 1 91 ? -4.822 -8.380 9.307 1.00 97.94 91 ASP A N 1
ATOM 714 C CA . ASP A 1 91 ? -5.670 -7.755 10.317 1.00 97.94 91 ASP A CA 1
ATOM 715 C C . ASP A 1 91 ? -5.185 -8.069 11.730 1.00 97.94 91 ASP A C 1
ATOM 717 O O . ASP A 1 91 ? -4.974 -9.238 12.068 1.00 97.94 91 ASP A O 1
ATOM 721 N N . PHE A 1 92 ? -5.117 -7.048 12.582 1.00 98.00 92 PHE A N 1
ATOM 722 C CA . PHE A 1 92 ? -4.922 -7.208 14.025 1.00 98.00 92 PHE A CA 1
ATOM 723 C C . PHE A 1 92 ? -6.256 -7.043 14.777 1.00 98.00 92 PHE A C 1
ATOM 725 O O . PHE A 1 92 ? -7.166 -6.364 14.290 1.00 98.00 92 PHE A O 1
ATOM 732 N N . PRO A 1 93 ? -6.458 -7.704 15.928 1.00 98.00 93 PRO A N 1
ATOM 733 C CA . PRO A 1 93 ? -7.705 -7.578 16.676 1.00 98.00 93 PRO A CA 1
ATOM 734 C C . PRO A 1 93 ? -7.830 -6.196 17.350 1.00 98.00 93 PRO A C 1
ATOM 736 O O . PRO A 1 93 ? -6.830 -5.525 17.593 1.00 98.00 93 PRO A O 1
ATOM 739 N N . PRO A 1 94 ? -9.054 -5.749 17.679 1.00 96.94 94 PRO A N 1
ATOM 740 C CA . PRO A 1 94 ? -9.248 -4.539 18.473 1.00 96.94 94 PRO A CA 1
ATOM 741 C C . PRO A 1 94 ? -8.447 -4.538 19.778 1.00 96.94 94 PRO A C 1
ATOM 743 O O . PRO A 1 94 ? -8.503 -5.514 20.519 1.00 96.94 94 PRO A O 1
ATOM 746 N N . GLY A 1 95 ? -7.758 -3.429 20.062 1.00 96.25 95 GLY A N 1
ATOM 747 C CA . GLY A 1 95 ? -6.923 -3.261 21.259 1.00 96.25 95 GLY A CA 1
ATOM 748 C C . GLY A 1 95 ? -5.429 -3.539 21.060 1.00 96.25 95 GLY A C 1
ATOM 749 O O . GLY A 1 95 ? -4.645 -3.140 21.912 1.00 96.25 95 GLY A O 1
ATOM 750 N N . ASP A 1 96 ? -5.031 -4.139 19.933 1.00 97.62 96 ASP A N 1
ATOM 751 C CA . ASP A 1 96 ? -3.622 -4.481 19.657 1.00 97.62 96 ASP A CA 1
ATOM 752 C C . ASP A 1 96 ? -2.888 -3.415 18.822 1.00 97.62 96 ASP A C 1
ATOM 754 O O . ASP A 1 96 ? -1.680 -3.508 18.602 1.00 97.62 96 ASP A O 1
ATOM 758 N N . GLY A 1 97 ? -3.609 -2.401 18.343 1.00 96.88 97 GLY A N 1
ATOM 759 C CA . GLY A 1 97 ? -3.033 -1.238 17.674 1.00 96.88 97 GLY A CA 1
ATOM 760 C C . GLY A 1 97 ? -2.762 -0.123 18.676 1.00 96.88 97 GLY A C 1
ATOM 761 O O . GLY A 1 97 ? -3.599 0.145 19.537 1.00 96.88 97 GLY A O 1
ATOM 762 N N . PHE A 1 98 ? -1.610 0.535 18.551 1.00 96.56 98 PHE A N 1
ATOM 763 C CA . PHE A 1 98 ? -1.226 1.651 19.410 1.00 96.56 98 PHE A CA 1
ATOM 764 C C . PHE A 1 98 ? -0.610 2.778 18.587 1.00 96.56 98 PHE A C 1
ATOM 766 O O . PHE A 1 98 ? 0.263 2.534 17.754 1.00 96.56 98 PHE A O 1
ATOM 773 N N . THR A 1 99 ? -1.002 4.010 18.893 1.00 94.88 99 THR A N 1
ATOM 774 C CA . THR A 1 99 ? -0.407 5.234 18.353 1.00 94.88 99 THR A CA 1
ATOM 775 C C . THR A 1 99 ? -0.024 6.126 19.520 1.00 94.88 99 THR A C 1
ATOM 777 O O . THR A 1 99 ? -0.818 6.340 20.429 1.00 94.88 99 THR A O 1
ATOM 780 N N . ALA A 1 100 ? 1.217 6.617 19.528 1.00 93.75 100 ALA A N 1
ATOM 781 C CA . ALA A 1 100 ? 1.760 7.421 20.628 1.00 93.75 100 ALA A CA 1
ATOM 782 C C . ALA A 1 100 ? 1.630 6.768 22.028 1.00 93.75 100 ALA A C 1
ATOM 784 O O . ALA A 1 100 ? 1.564 7.466 23.034 1.00 93.75 100 ALA A O 1
ATOM 785 N N . GLY A 1 101 ? 1.623 5.431 22.096 1.00 95.69 101 GLY A N 1
ATOM 786 C CA . GLY A 1 101 ? 1.483 4.674 23.347 1.00 95.69 101 GLY A CA 1
ATOM 787 C C . GLY A 1 101 ? 0.039 4.416 23.787 1.00 95.69 101 GLY A C 1
ATOM 788 O O . GLY A 1 101 ? -0.164 3.665 24.735 1.00 95.69 101 GLY A O 1
ATOM 789 N N . GLU A 1 102 ? -0.950 4.960 23.077 1.00 96.12 102 GLU A N 1
ATOM 790 C CA . GLU A 1 102 ? -2.372 4.804 23.391 1.00 96.12 102 GLU A CA 1
ATOM 791 C C . GLU A 1 102 ? -3.061 3.844 22.410 1.00 96.12 102 GLU A C 1
ATOM 793 O O . GLU A 1 102 ? -2.702 3.833 21.227 1.00 96.12 102 GLU A O 1
ATOM 798 N N . PRO A 1 103 ? -4.053 3.044 22.851 1.00 96.44 103 PRO A N 1
ATOM 799 C CA . PRO A 1 103 ? -4.804 2.157 21.968 1.00 96.44 103 PRO A CA 1
ATOM 800 C C . PRO A 1 103 ? -5.458 2.918 20.813 1.00 96.44 103 PRO A C 1
ATOM 802 O O . PRO A 1 103 ? -6.188 3.887 21.030 1.00 96.44 103 PRO A O 1
ATOM 805 N N . ALA A 1 104 ? -5.234 2.461 19.583 1.00 95.94 104 ALA A N 1
ATOM 806 C CA . ALA A 1 104 ? -5.717 3.146 18.395 1.00 95.94 104 ALA A CA 1
ATOM 807 C C . ALA A 1 104 ? -5.942 2.200 17.199 1.00 95.94 104 ALA A C 1
ATOM 809 O O . ALA A 1 104 ? -5.241 1.192 17.058 1.00 95.94 104 ALA A O 1
ATOM 810 N N . PRO A 1 105 ? -6.887 2.528 16.297 1.00 95.88 105 PRO A N 1
ATOM 811 C CA . PRO A 1 105 ? -7.137 1.781 15.067 1.00 95.88 105 PRO A CA 1
ATOM 812 C C . PRO A 1 105 ? -6.084 2.103 13.992 1.00 95.88 105 PRO A C 1
ATOM 814 O O . PRO A 1 105 ? -6.423 2.578 12.909 1.00 95.88 105 PRO A O 1
ATOM 817 N N . ALA A 1 106 ? -4.805 1.876 14.298 1.00 97.31 106 ALA A N 1
ATOM 818 C CA . ALA A 1 106 ? -3.702 2.194 13.398 1.00 97.31 106 ALA A CA 1
ATOM 819 C C . ALA A 1 106 ? -3.860 1.500 12.031 1.00 97.31 106 ALA A C 1
ATOM 821 O O . ALA A 1 106 ? -4.280 0.342 11.934 1.00 97.31 106 ALA A O 1
ATOM 822 N N . ALA A 1 107 ? -3.498 2.210 10.967 1.00 98.12 107 ALA A N 1
ATOM 823 C CA . ALA A 1 107 ? -3.537 1.720 9.599 1.00 98.12 107 ALA A CA 1
ATOM 824 C C . ALA A 1 107 ? -2.161 1.907 8.956 1.00 98.12 107 ALA A C 1
ATOM 826 O O . ALA A 1 107 ? -1.647 3.021 8.865 1.00 98.12 107 ALA A O 1
ATOM 827 N N . ALA A 1 108 ? -1.562 0.817 8.483 1.00 98.50 108 ALA A N 1
ATOM 828 C CA . ALA A 1 108 ? -0.248 0.856 7.857 1.00 98.50 108 ALA A CA 1
ATOM 829 C C . ALA A 1 108 ? -0.278 0.291 6.437 1.00 98.50 108 ALA A C 1
ATOM 831 O O . ALA A 1 108 ? -0.881 -0.753 6.189 1.00 98.50 108 ALA A O 1
ATOM 832 N N . LEU A 1 109 ? 0.422 0.953 5.517 1.00 98.75 109 LEU A N 1
ATOM 833 C CA . LEU A 1 109 ? 0.697 0.445 4.175 1.00 98.75 109 LEU A CA 1
ATOM 834 C C . LEU A 1 109 ? 2.208 0.399 3.967 1.00 98.75 109 LEU A C 1
ATOM 836 O O . LEU A 1 109 ? 2.887 1.423 3.988 1.00 98.75 109 LEU A O 1
ATOM 840 N N . THR A 1 110 ? 2.733 -0.796 3.727 1.00 98.69 110 THR A N 1
ATOM 841 C CA . THR A 1 110 ? 4.117 -0.988 3.288 1.00 98.69 110 THR A CA 1
ATOM 842 C C . THR A 1 110 ? 4.118 -1.426 1.837 1.00 98.69 110 THR A C 1
ATOM 844 O O . THR A 1 110 ? 3.477 -2.416 1.488 1.00 98.69 110 THR A O 1
ATOM 847 N N . LEU A 1 111 ? 4.840 -0.692 0.997 1.00 98.44 111 LEU A N 1
ATOM 848 C CA . LEU A 1 111 ? 5.102 -1.066 -0.383 1.00 98.44 111 LEU A CA 1
ATOM 849 C C . LEU A 1 111 ? 6.551 -1.537 -0.508 1.00 98.44 111 LEU A C 1
ATOM 851 O O . LEU A 1 111 ? 7.471 -0.746 -0.328 1.00 98.44 111 LEU A O 1
ATOM 855 N N . LEU A 1 112 ? 6.745 -2.810 -0.833 1.00 96.19 112 LEU A N 1
ATOM 856 C CA . LEU A 1 112 ? 8.041 -3.366 -1.204 1.00 96.19 112 LEU A CA 1
ATOM 857 C C . LEU A 1 112 ? 8.235 -3.234 -2.719 1.00 96.19 112 LEU A C 1
ATOM 859 O O . LEU A 1 112 ? 7.400 -3.735 -3.469 1.00 96.19 112 LEU A O 1
ATOM 863 N N . ILE A 1 113 ? 9.317 -2.591 -3.156 1.00 94.00 113 ILE A N 1
ATOM 864 C CA . ILE A 1 113 ? 9.724 -2.491 -4.570 1.00 94.00 113 ILE A CA 1
ATOM 865 C C . ILE A 1 113 ? 11.218 -2.776 -4.725 1.00 94.00 113 ILE A C 1
ATOM 867 O O . ILE A 1 113 ? 11.971 -2.810 -3.748 1.00 94.00 113 ILE A O 1
ATOM 871 N N . ARG A 1 114 ? 11.676 -2.944 -5.965 1.00 91.62 114 ARG A N 1
ATOM 872 C CA . ARG A 1 114 ? 13.114 -2.974 -6.251 1.00 91.62 114 ARG A CA 1
ATOM 873 C C . ARG A 1 114 ? 13.715 -1.574 -6.120 1.00 91.62 114 ARG A C 1
ATOM 875 O O . ARG A 1 114 ? 13.090 -0.576 -6.474 1.00 91.62 114 ARG A O 1
ATOM 882 N N . SER A 1 115 ? 14.952 -1.502 -5.638 1.00 91.44 115 SER A N 1
ATOM 883 C CA . SER A 1 115 ? 15.725 -0.260 -5.633 1.00 91.44 115 SER A CA 1
ATOM 884 C C . SER A 1 115 ? 16.049 0.188 -7.059 1.00 91.44 115 SER A C 1
ATOM 886 O O . SER A 1 115 ? 16.352 -0.651 -7.905 1.00 91.44 115 SER A O 1
ATOM 888 N N . GLY A 1 116 ? 16.081 1.499 -7.297 1.00 89.69 116 GLY A N 1
ATOM 889 C CA . GLY A 1 116 ? 16.489 2.082 -8.586 1.00 89.69 116 GLY A CA 1
ATOM 890 C C . GLY A 1 116 ? 15.635 3.273 -9.016 1.00 89.69 116 GLY A C 1
ATOM 891 O O . GLY A 1 116 ? 16.055 4.073 -9.841 1.00 89.69 116 GLY A O 1
ATOM 892 N N . ARG A 1 117 ? 14.457 3.451 -8.408 1.00 91.38 117 ARG A N 1
ATOM 893 C CA . ARG A 1 117 ? 13.588 4.604 -8.673 1.00 91.38 117 ARG A CA 1
ATOM 894 C C . ARG A 1 117 ? 14.093 5.870 -7.971 1.00 91.38 117 ARG A C 1
ATOM 896 O O . ARG A 1 117 ? 14.565 5.823 -6.830 1.00 91.38 117 ARG A O 1
ATOM 903 N N . SER A 1 118 ? 13.928 7.017 -8.632 1.00 94.31 118 SER A N 1
ATOM 904 C CA . SER A 1 118 ? 14.342 8.323 -8.105 1.00 94.31 118 SER A CA 1
ATOM 905 C C . SER A 1 118 ? 13.579 8.724 -6.836 1.00 94.31 118 SER A C 1
ATOM 907 O O . SER A 1 118 ? 12.492 8.219 -6.529 1.00 94.31 118 SER A O 1
ATOM 909 N N . ALA A 1 119 ? 14.142 9.667 -6.079 1.00 95.94 119 ALA A N 1
ATOM 910 C CA . ALA A 1 119 ? 13.487 10.208 -4.891 1.00 95.94 119 ALA A CA 1
ATOM 911 C C . ALA A 1 119 ? 12.174 10.928 -5.249 1.00 95.94 119 ALA A C 1
ATOM 913 O O . ALA A 1 119 ? 11.180 10.803 -4.533 1.00 95.94 119 ALA A O 1
ATOM 914 N N . GLU A 1 120 ? 12.147 11.629 -6.382 1.00 96.75 120 GLU A N 1
ATOM 915 C CA . GLU A 1 120 ? 10.981 12.333 -6.912 1.00 96.75 120 GLU A CA 1
ATOM 916 C C . GLU A 1 120 ? 9.855 11.355 -7.259 1.00 96.75 120 GLU A C 1
ATOM 918 O O . GLU A 1 120 ? 8.708 11.579 -6.862 1.00 96.75 120 GLU A O 1
ATOM 923 N N . TYR A 1 121 ? 10.186 10.240 -7.923 1.00 95.44 121 TYR A N 1
ATOM 924 C CA . TYR A 1 121 ? 9.235 9.172 -8.232 1.00 95.44 121 TYR A CA 1
ATOM 925 C C . TYR A 1 121 ? 8.604 8.612 -6.954 1.00 95.44 121 TYR A C 1
ATOM 927 O O . TYR A 1 121 ? 7.377 8.543 -6.843 1.00 95.44 121 TYR A O 1
ATOM 935 N N . LYS A 1 122 ? 9.439 8.266 -5.962 1.00 96.69 122 LYS A N 1
ATOM 936 C CA . LYS A 1 122 ? 8.995 7.699 -4.679 1.00 96.69 122 LYS A CA 1
ATOM 937 C C . LYS A 1 122 ? 8.141 8.681 -3.879 1.00 96.69 122 LYS A C 1
ATOM 939 O O . LYS A 1 122 ? 7.139 8.281 -3.291 1.00 96.69 122 LYS A O 1
ATOM 944 N N . LYS A 1 123 ? 8.482 9.972 -3.894 1.00 98.12 123 LYS A N 1
ATOM 945 C CA . LYS A 1 123 ? 7.675 11.023 -3.260 1.00 98.12 123 LYS A CA 1
ATOM 946 C C . LYS A 1 123 ? 6.289 11.132 -3.898 1.00 98.12 123 LYS A C 1
ATOM 948 O O . LYS A 1 123 ? 5.299 11.175 -3.172 1.00 98.12 123 LYS A O 1
ATOM 953 N N . GLY A 1 124 ? 6.209 11.169 -5.230 1.00 98.00 124 GLY A N 1
ATOM 954 C CA . GLY A 1 124 ? 4.927 11.197 -5.942 1.00 98.00 124 GLY A CA 1
ATOM 955 C C . GLY A 1 124 ? 4.070 9.969 -5.629 1.00 98.00 124 GLY A C 1
ATOM 956 O O . GLY A 1 124 ? 2.884 10.101 -5.327 1.00 98.00 124 GLY A O 1
ATOM 957 N N . LEU A 1 125 ? 4.705 8.796 -5.589 1.00 97.69 125 LEU A N 1
ATOM 958 C CA . LEU A 1 125 ? 4.064 7.528 -5.266 1.00 97.69 125 LEU A CA 1
ATOM 959 C C . LEU A 1 125 ? 3.466 7.537 -3.853 1.00 97.69 125 LEU A C 1
ATOM 961 O O . LEU A 1 125 ? 2.293 7.214 -3.684 1.00 97.69 125 LEU A O 1
ATOM 965 N N . LEU A 1 126 ? 4.231 7.977 -2.848 1.00 98.44 126 LEU A N 1
ATOM 966 C CA . LEU A 1 126 ? 3.761 8.081 -1.462 1.00 98.44 126 LEU A CA 1
ATOM 967 C C . LEU A 1 126 ? 2.531 8.987 -1.322 1.00 98.44 126 LEU A C 1
ATOM 969 O O . LEU A 1 126 ? 1.585 8.619 -0.630 1.00 98.44 126 LEU A O 1
ATOM 973 N N . LEU A 1 127 ? 2.511 10.140 -1.997 1.00 98.38 127 LEU A N 1
ATOM 974 C CA . LEU A 1 127 ? 1.386 11.082 -1.924 1.00 98.38 127 LEU A CA 1
ATOM 975 C C . LEU A 1 127 ? 0.094 10.499 -2.513 1.00 98.38 127 LEU A C 1
ATOM 977 O O . LEU A 1 127 ? -0.985 10.691 -1.955 1.00 98.38 127 LEU A O 1
ATOM 981 N N . GLN A 1 128 ? 0.192 9.770 -3.626 1.00 98.50 128 GLN A N 1
ATOM 982 C CA . GLN A 1 128 ? -0.969 9.108 -4.226 1.00 98.50 128 GLN A CA 1
ATOM 983 C C . GLN A 1 128 ? -1.459 7.943 -3.359 1.00 98.50 128 GLN A C 1
ATOM 985 O O . GLN A 1 128 ? -2.659 7.814 -3.113 1.00 98.50 128 GLN A O 1
ATOM 990 N N . LEU A 1 129 ? -0.534 7.131 -2.833 1.00 98.38 129 LEU A N 1
ATOM 991 C CA . LEU A 1 129 ? -0.870 6.029 -1.929 1.00 98.38 129 LEU A CA 1
ATOM 992 C C . LEU A 1 129 ? -1.531 6.516 -0.642 1.00 98.38 129 LEU A C 1
ATOM 994 O O . LEU A 1 129 ? -2.479 5.880 -0.188 1.00 98.38 129 LEU A O 1
ATOM 998 N N . TRP A 1 130 ? -1.090 7.655 -0.100 1.00 98.50 130 TRP A N 1
ATOM 999 C CA . TRP A 1 130 ? -1.742 8.310 1.033 1.00 98.50 130 TRP A CA 1
ATOM 1000 C C . TRP A 1 130 ? -3.220 8.559 0.758 1.00 98.50 130 TRP A C 1
ATOM 1002 O O . TRP A 1 130 ? -4.077 8.075 1.494 1.00 98.50 130 TRP A O 1
ATOM 1012 N N . SER A 1 131 ? -3.527 9.238 -0.350 1.00 98.44 131 SER A N 1
ATOM 1013 C CA . SER A 1 131 ? -4.907 9.561 -0.718 1.00 98.44 131 SER A CA 1
ATOM 1014 C C . SER A 1 131 ? -5.766 8.309 -0.929 1.00 98.44 131 SER A C 1
ATOM 1016 O O . SER A 1 131 ? -6.882 8.232 -0.404 1.00 98.44 131 SER A O 1
ATOM 1018 N N . ILE A 1 132 ? -5.244 7.303 -1.642 1.00 98.56 132 ILE A N 1
ATOM 1019 C CA . ILE A 1 132 ? -5.947 6.035 -1.890 1.00 98.56 132 ILE A CA 1
ATOM 1020 C C . ILE A 1 132 ? -6.247 5.320 -0.567 1.00 98.56 132 ILE A C 1
ATOM 1022 O O . ILE A 1 132 ? -7.384 4.911 -0.322 1.00 98.56 132 ILE A O 1
ATOM 1026 N N . PHE A 1 133 ? -5.240 5.172 0.294 1.00 98.44 133 PHE A N 1
ATOM 1027 C CA . PHE A 1 133 ? -5.355 4.380 1.513 1.00 98.44 133 PHE A CA 1
ATOM 1028 C C . PHE A 1 133 ? -6.210 5.069 2.579 1.00 98.44 133 PHE A C 1
ATOM 1030 O O . PHE A 1 133 ? -7.058 4.422 3.199 1.00 98.44 133 PHE A O 1
ATOM 1037 N N . GLN A 1 134 ? -6.069 6.387 2.731 1.00 98.31 134 GLN A N 1
ATOM 1038 C CA . GLN A 1 134 ? -6.929 7.180 3.601 1.00 98.31 134 GLN A CA 1
ATOM 1039 C C . GLN A 1 134 ? -8.391 7.096 3.164 1.00 98.31 134 GLN A C 1
ATOM 1041 O O . GLN A 1 134 ? -9.262 6.826 3.985 1.00 98.31 134 GLN A O 1
ATOM 1046 N N . THR A 1 135 ? -8.668 7.258 1.867 1.00 98.25 135 THR A N 1
ATOM 1047 C CA . THR A 1 135 ? -10.042 7.183 1.346 1.00 98.25 135 THR A CA 1
ATOM 1048 C C . THR A 1 135 ? -10.659 5.810 1.597 1.00 98.25 135 THR A C 1
ATOM 1050 O O . THR A 1 135 ? -11.834 5.708 1.942 1.00 98.25 135 THR A O 1
ATOM 1053 N N . ALA A 1 136 ? -9.876 4.742 1.430 1.00 98.00 136 ALA A N 1
ATOM 1054 C CA . ALA A 1 136 ? -10.377 3.386 1.592 1.00 98.00 136 ALA A CA 1
ATOM 1055 C C . ALA A 1 136 ? -10.636 3.005 3.056 1.00 98.00 136 ALA A C 1
ATOM 1057 O O . ALA A 1 136 ? -11.580 2.267 3.326 1.00 98.00 136 ALA A O 1
ATOM 1058 N N . THR A 1 137 ? -9.806 3.483 3.986 1.00 97.50 137 THR A N 1
ATOM 1059 C CA . THR A 1 137 ? -9.897 3.134 5.414 1.00 97.50 137 THR A CA 1
ATOM 1060 C C . THR A 1 137 ? -10.746 4.108 6.227 1.00 97.50 137 THR A C 1
ATOM 1062 O O . THR A 1 137 ? -11.266 3.725 7.271 1.00 97.50 137 THR A O 1
ATOM 1065 N N . GLY A 1 138 ? -10.867 5.363 5.784 1.00 96.88 138 GLY A N 1
ATOM 1066 C CA . GLY A 1 138 ? -11.441 6.448 6.580 1.00 96.88 138 GLY A CA 1
ATOM 1067 C C . GLY A 1 138 ? -10.615 6.797 7.823 1.00 96.88 138 GLY A C 1
ATOM 1068 O O . GLY A 1 138 ? -11.119 7.494 8.702 1.00 96.88 138 GLY A O 1
ATOM 1069 N N . ALA A 1 139 ? -9.379 6.295 7.927 1.00 95.12 139 ALA A N 1
ATOM 1070 C CA . ALA A 1 139 ? -8.524 6.556 9.073 1.00 95.12 139 ALA A CA 1
ATOM 1071 C C . ALA A 1 139 ? -8.055 8.026 9.074 1.00 95.12 139 ALA A C 1
ATOM 1073 O O . ALA A 1 139 ? -7.767 8.589 8.010 1.00 95.12 139 ALA A O 1
ATOM 1074 N N . PRO A 1 140 ? -7.992 8.670 10.250 1.00 94.88 140 PRO A N 1
ATOM 1075 C CA . PRO A 1 140 ? -7.476 10.028 10.360 1.00 94.88 140 PRO A CA 1
ATOM 1076 C C . PRO A 1 140 ? -5.955 10.060 10.138 1.00 94.88 140 PRO A C 1
ATOM 1078 O O . PRO A 1 140 ? -5.272 9.047 10.293 1.00 94.88 140 PRO A O 1
ATOM 1081 N N . ASP A 1 141 ? -5.433 11.232 9.759 1.00 96.06 141 ASP A N 1
ATOM 1082 C CA . ASP A 1 141 ? -4.025 11.416 9.365 1.00 96.06 141 ASP A CA 1
ATOM 1083 C C . ASP A 1 141 ? -3.033 10.911 10.423 1.00 96.06 141 ASP A C 1
ATOM 1085 O O . ASP A 1 141 ? -2.007 10.323 10.096 1.00 96.06 141 ASP A O 1
ATOM 1089 N N . ASP A 1 142 ? -3.347 11.113 11.699 1.00 95.00 142 ASP A N 1
ATOM 1090 C CA . ASP A 1 142 ? -2.509 10.727 12.833 1.00 95.00 142 ASP A CA 1
ATOM 1091 C C . ASP A 1 142 ? -2.473 9.211 13.088 1.00 95.00 142 ASP A C 1
ATOM 1093 O O . ASP A 1 142 ? -1.679 8.752 13.904 1.00 95.00 142 ASP A O 1
ATOM 1097 N N . GLN A 1 143 ? -3.302 8.430 12.390 1.00 96.38 143 GLN A N 1
ATOM 1098 C CA . GLN A 1 143 ? -3.393 6.972 12.521 1.00 96.38 143 GLN A CA 1
ATOM 1099 C C . GLN A 1 143 ? -2.894 6.222 11.283 1.00 96.38 143 GLN A C 1
ATOM 1101 O O . GLN A 1 143 ? -2.879 4.989 11.286 1.00 96.38 143 GLN A O 1
ATOM 1106 N N . ILE A 1 144 ? -2.491 6.939 10.229 1.00 97.75 144 ILE A N 1
ATOM 1107 C CA . ILE A 1 144 ? -1.993 6.347 8.988 1.00 97.75 144 ILE A CA 1
ATOM 1108 C C . ILE A 1 144 ? -0.471 6.446 8.927 1.00 97.75 144 ILE A C 1
ATOM 1110 O O . ILE A 1 144 ? 0.113 7.518 9.070 1.00 97.75 144 ILE A O 1
ATOM 1114 N N . VAL A 1 145 ? 0.180 5.326 8.614 1.00 97.75 145 VAL A N 1
ATOM 1115 C CA . VAL A 1 145 ? 1.610 5.284 8.289 1.00 97.75 145 VAL A CA 1
ATOM 1116 C C . VAL A 1 145 ? 1.808 4.589 6.949 1.00 97.75 145 VAL A C 1
ATOM 1118 O O . VAL A 1 145 ? 1.320 3.481 6.730 1.00 97.75 145 VAL A O 1
ATOM 1121 N N . ILE A 1 146 ? 2.552 5.222 6.042 1.00 98.31 146 ILE A N 1
ATOM 1122 C CA . ILE A 1 146 ? 2.903 4.633 4.746 1.00 98.31 146 ILE A CA 1
ATOM 1123 C C . ILE A 1 146 ? 4.412 4.666 4.556 1.00 98.31 146 ILE A C 1
ATOM 1125 O O . ILE A 1 146 ? 5.051 5.688 4.797 1.00 98.31 146 ILE A O 1
ATOM 1129 N N . GLY A 1 147 ? 4.973 3.550 4.098 1.00 97.81 147 GLY A N 1
ATOM 1130 C CA . GLY A 1 147 ? 6.396 3.423 3.815 1.00 97.81 147 GLY A CA 1
ATOM 1131 C C . GLY A 1 147 ? 6.670 2.662 2.526 1.00 97.81 147 GLY A C 1
ATOM 1132 O O . GLY A 1 147 ? 5.940 1.738 2.164 1.00 97.81 147 GLY A O 1
ATOM 1133 N N . ILE A 1 148 ? 7.757 3.043 1.856 1.00 98.00 148 ILE A N 1
ATOM 1134 C CA . ILE A 1 148 ? 8.363 2.255 0.783 1.00 98.00 148 ILE A CA 1
ATOM 1135 C C . ILE A 1 148 ? 9.576 1.533 1.367 1.00 98.00 148 ILE A C 1
ATOM 1137 O O . ILE A 1 148 ? 10.423 2.156 2.008 1.00 98.00 148 ILE A O 1
ATOM 1141 N N . GLN A 1 149 ? 9.653 0.229 1.136 1.00 96.81 149 GLN A N 1
ATOM 1142 C CA . GLN A 1 149 ? 10.828 -0.592 1.383 1.00 96.81 149 GLN A CA 1
ATOM 1143 C C . GLN A 1 149 ? 11.436 -0.983 0.040 1.00 96.81 149 GLN A C 1
ATOM 1145 O O . GLN A 1 149 ? 10.724 -1.371 -0.885 1.00 96.81 149 GLN A O 1
ATOM 1150 N N . GLU A 1 150 ? 12.755 -0.872 -0.063 1.00 94.19 150 GLU A N 1
ATOM 1151 C CA . GLU A 1 150 ? 13.490 -1.216 -1.275 1.00 94.19 150 GLU A CA 1
ATOM 1152 C C . GLU A 1 150 ? 14.362 -2.445 -1.039 1.00 94.19 150 GLU A C 1
ATOM 1154 O O . GLU A 1 150 ? 14.980 -2.602 0.015 1.00 94.19 150 GLU A O 1
ATOM 1159 N N . VAL A 1 151 ? 14.430 -3.298 -2.054 1.00 92.69 151 VAL A N 1
ATOM 1160 C CA . VAL A 1 151 ? 15.287 -4.486 -2.098 1.00 92.69 151 VAL A CA 1
ATOM 1161 C C . VAL A 1 151 ? 16.171 -4.387 -3.336 1.00 92.69 151 VAL A C 1
ATOM 1163 O O . VAL A 1 151 ? 15.715 -3.957 -4.397 1.00 92.69 151 VAL A O 1
ATOM 1166 N N . SER A 1 152 ? 17.442 -4.781 -3.219 1.00 91.25 152 SER A N 1
ATOM 1167 C CA . SER A 1 152 ? 18.310 -4.876 -4.395 1.00 91.25 152 SER A CA 1
ATOM 1168 C C . SER A 1 152 ? 17.718 -5.878 -5.396 1.00 91.25 152 SER A C 1
ATOM 1170 O O . SER A 1 152 ? 17.297 -6.954 -4.971 1.00 91.25 152 SER A O 1
ATOM 1172 N N . PRO A 1 153 ? 17.741 -5.602 -6.710 1.00 89.25 153 PRO A N 1
ATOM 1173 C CA . PRO A 1 153 ? 17.328 -6.558 -7.737 1.00 89.25 153 PRO A CA 1
ATOM 1174 C C . PRO A 1 153 ? 17.896 -7.971 -7.554 1.00 89.25 153 PRO A C 1
ATOM 1176 O O . PRO A 1 153 ? 17.158 -8.952 -7.596 1.00 89.25 153 PRO A O 1
ATOM 1179 N N . SER A 1 154 ? 19.184 -8.065 -7.204 1.00 90.00 154 SER A N 1
ATOM 1180 C CA . SER A 1 154 ? 19.890 -9.327 -6.929 1.00 90.00 154 SER A CA 1
ATOM 1181 C C . SER A 1 154 ? 19.355 -10.131 -5.731 1.00 90.00 154 SER A C 1
ATOM 1183 O O . SER A 1 154 ? 19.728 -11.288 -5.542 1.00 90.00 154 SER A O 1
ATOM 1185 N N . GLN A 1 155 ? 18.495 -9.522 -4.914 1.00 90.62 155 GLN A N 1
ATOM 1186 C CA . GLN A 1 155 ? 17.872 -10.093 -3.720 1.00 90.62 155 GLN A CA 1
ATOM 1187 C C . GLN A 1 155 ? 16.346 -10.219 -3.856 1.00 90.62 155 GLN A C 1
ATOM 1189 O O . GLN A 1 155 ? 15.688 -10.682 -2.925 1.00 90.62 155 GLN A O 1
ATOM 1194 N N . ALA A 1 156 ? 15.779 -9.827 -5.000 1.00 88.31 156 ALA A N 1
ATOM 1195 C CA . ALA A 1 156 ? 14.378 -10.039 -5.332 1.00 88.31 156 ALA A CA 1
ATOM 1196 C C . ALA A 1 156 ? 14.233 -11.259 -6.243 1.00 88.31 156 ALA A C 1
ATOM 1198 O O . ALA A 1 156 ? 14.988 -11.430 -7.201 1.00 88.31 156 ALA A O 1
ATOM 1199 N N . MET A 1 157 ? 13.225 -12.086 -5.964 1.00 87.88 157 MET A N 1
ATOM 1200 C CA . MET A 1 157 ? 12.876 -13.238 -6.784 1.00 87.88 157 MET A CA 1
ATOM 1201 C C . MET A 1 157 ? 11.370 -13.280 -7.018 1.00 87.88 157 MET A C 1
ATOM 1203 O O . MET A 1 157 ? 10.589 -13.195 -6.075 1.00 87.88 157 MET A O 1
ATOM 1207 N N . GLU A 1 158 ? 10.972 -13.486 -8.265 1.00 84.38 158 GLU A N 1
ATOM 1208 C CA . GLU A 1 158 ? 9.587 -13.712 -8.668 1.00 84.38 158 GLU A CA 1
ATOM 1209 C C . GLU A 1 158 ? 9.567 -14.687 -9.842 1.00 84.38 158 GLU A C 1
ATOM 1211 O O . GLU A 1 158 ? 10.533 -14.781 -10.595 1.00 84.38 158 GLU A O 1
ATOM 1216 N N . MET A 1 159 ? 8.494 -15.467 -9.988 1.00 82.69 159 MET A N 1
ATOM 1217 C CA . MET A 1 159 ? 8.345 -16.426 -11.092 1.00 82.69 159 MET A CA 1
ATOM 1218 C C . MET A 1 159 ? 9.516 -17.418 -11.212 1.00 82.69 159 MET A C 1
ATOM 1220 O O . MET A 1 159 ? 9.808 -17.940 -12.285 1.00 82.69 159 MET A O 1
ATOM 1224 N N . GLY A 1 160 ? 10.196 -17.696 -10.097 1.00 87.06 160 GLY A N 1
ATOM 1225 C CA . GLY A 1 160 ? 11.354 -18.583 -10.082 1.00 87.06 160 GLY A CA 1
ATOM 1226 C C . GLY A 1 160 ? 12.664 -17.943 -10.566 1.00 87.06 160 GLY A C 1
ATOM 1227 O O . GLY A 1 160 ? 13.631 -18.673 -10.766 1.00 87.06 160 GLY A O 1
ATOM 1228 N N . GLN A 1 161 ? 12.722 -16.622 -10.761 1.00 85.88 161 GLN A N 1
ATOM 1229 C CA . GLN A 1 161 ? 13.879 -15.917 -11.320 1.00 85.88 161 GLN A CA 1
ATOM 1230 C C . GLN A 1 161 ? 14.322 -14.756 -10.430 1.00 85.88 161 GLN A C 1
ATOM 1232 O O . GLN A 1 161 ? 13.488 -14.073 -9.842 1.00 85.88 161 GLN A O 1
ATOM 1237 N N . ILE A 1 162 ? 15.637 -14.536 -10.340 1.00 88.25 162 ILE A N 1
ATOM 1238 C CA . ILE A 1 162 ? 16.195 -13.321 -9.733 1.00 88.25 162 ILE A CA 1
ATOM 1239 C C . ILE A 1 162 ? 15.940 -12.146 -10.672 1.00 88.25 162 ILE A C 1
ATOM 1241 O O . ILE A 1 162 ? 16.083 -12.283 -11.889 1.00 88.25 162 ILE A O 1
ATOM 1245 N N . MET A 1 163 ? 15.549 -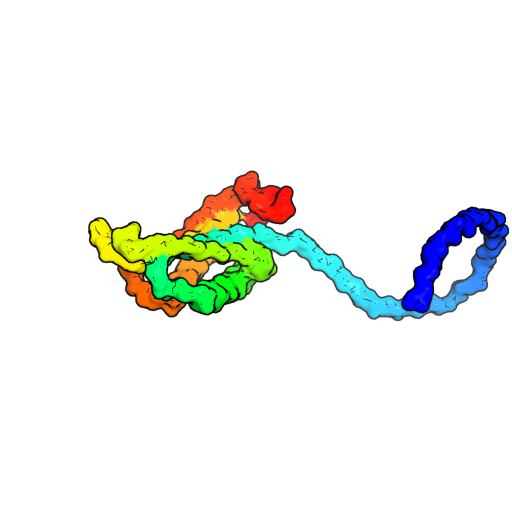11.010 -10.106 1.00 84.62 163 MET A N 1
ATOM 1246 C CA . MET A 1 163 ? 15.125 -9.859 -10.891 1.00 84.62 163 MET A CA 1
ATOM 1247 C C . MET A 1 163 ? 16.312 -9.103 -11.507 1.00 84.62 163 MET A C 1
ATOM 1249 O O . MET A 1 163 ? 17.363 -8.979 -10.870 1.00 84.62 163 MET A O 1
ATOM 1253 N N . PRO A 1 164 ? 16.156 -8.569 -12.733 1.00 83.31 164 PRO A N 1
ATOM 1254 C CA . PRO A 1 164 ? 17.155 -7.701 -13.346 1.00 83.31 164 PRO A CA 1
ATOM 1255 C C . PRO A 1 164 ? 17.167 -6.330 -12.668 1.00 83.31 164 PRO A C 1
ATOM 1257 O O . PRO A 1 164 ? 1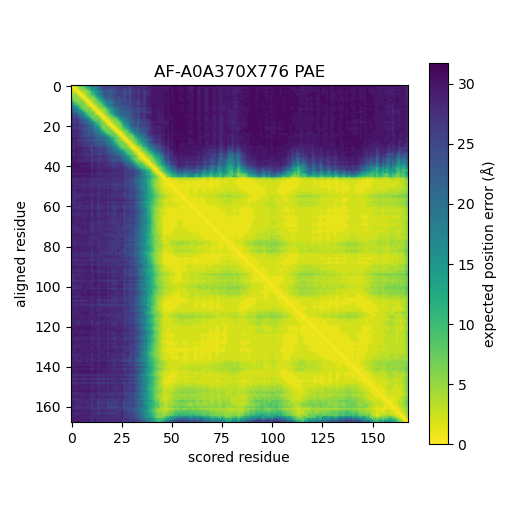6.234 -5.987 -11.935 1.00 83.31 164 PRO A O 1
ATOM 1260 N N . ASP A 1 165 ? 18.186 -5.521 -12.954 1.00 80.00 165 ASP A N 1
ATOM 1261 C CA . ASP A 1 165 ? 18.190 -4.117 -12.549 1.00 80.00 165 ASP A CA 1
ATOM 1262 C C . ASP A 1 165 ? 16.965 -3.371 -13.102 1.00 80.00 165 ASP A C 1
A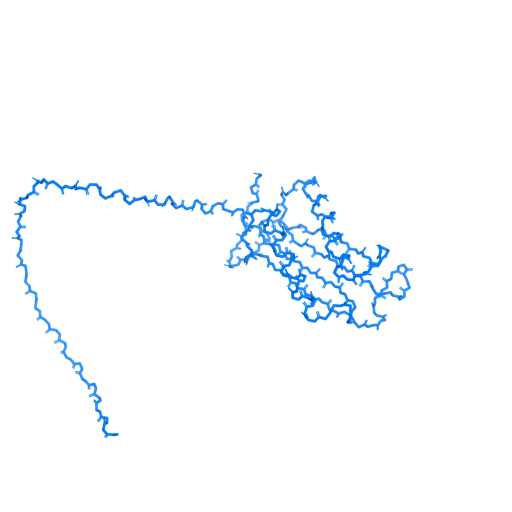TOM 1264 O O . ASP A 1 165 ? 16.390 -3.744 -14.129 1.00 80.00 165 ASP A O 1
ATOM 1268 N N . VAL A 1 166 ? 16.533 -2.341 -12.377 1.00 73.56 166 VAL A N 1
ATOM 1269 C CA . VAL A 1 166 ? 15.472 -1.436 -12.835 1.00 73.56 166 VAL A CA 1
ATOM 1270 C C . VAL A 1 166 ? 16.061 -0.552 -13.935 1.00 73.56 166 VAL A C 1
ATOM 1272 O O . VAL A 1 166 ? 17.109 0.058 -13.723 1.00 73.56 166 VAL A O 1
ATOM 1275 N N . ALA A 1 167 ? 15.418 -0.495 -15.100 1.00 64.81 167 ALA A N 1
ATOM 1276 C CA . ALA A 1 167 ? 15.806 0.430 -16.160 1.00 64.81 167 ALA A CA 1
ATOM 1277 C C . ALA A 1 167 ? 15.438 1.877 -15.766 1.00 64.81 167 ALA A C 1
ATOM 1279 O O . ALA A 1 167 ? 14.400 2.103 -15.137 1.00 64.81 167 ALA A O 1
ATOM 1280 N N . GLU A 1 168 ? 16.296 2.848 -16.105 1.00 51.59 168 GLU A N 1
ATOM 1281 C CA . GLU A 1 168 ? 16.006 4.285 -15.915 1.00 51.59 168 GLU A CA 1
ATOM 1282 C C . GLU A 1 168 ? 14.864 4.784 -16.810 1.00 51.59 168 GLU A C 1
ATOM 1284 O O . GLU A 1 168 ? 14.844 4.429 -18.014 1.00 51.59 168 GLU A O 1
#

Nearest PDB structures (foldseek):
  5uif-assembly1_C  TM=9.520E-01  e=1.200E-11  Pseudomonas sp. UW4
  6vvr-assembly1_C  TM=8.957E-01  e=1.426E-09  Bordetella trematum
  8t6c-assembly1_A  TM=9.077E-01  e=8.154E-09  synthetic construct
  4lkb-assembly1_B  TM=8.552E-01  e=9.085E-07  Nostoc sp. PCC 7120 = FACHB-418
  6lr3-assembly2_B  TM=7.952E-01  e=7.984E-07  Oncomelania hupensis

Organism: NCBI:txid1927960

Secondary structure (DSSP, 8-state):
----------------------------------PPPP-S-------EEEEEEETTSS-HHHHHHHHHHHHHHHHHHHT--GGG-EEEEEEEPTT--EETTEE---EEEEEEEETT--HHHHHHHHHHHHHHHHHHH---GGGEEEEEEEE-GGG-EETTEEPPPPP-

Sequence (168 aa):
MPSFISSSRDCSGWQSSRWRCWCRSHCARQGGSRKRPVEDGGDIDVPLYTLVTQKGTLDQAAKARLAKQLTSFHAEYAGVPQNWVHVV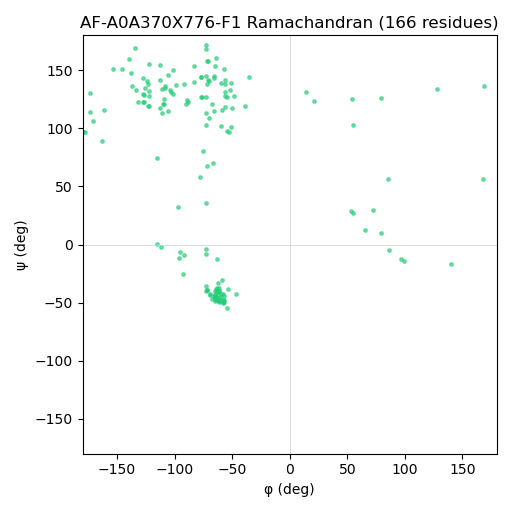FQDFPPGDGFTAGEPAPAAALTLLIRSGRSAEYKKGLLLQLWSIFQTATGAPDDQIVIGIQEVSPSQAMEMGQIMPDVAE